Protein AF-A0A1I1EEE7-F1 (afdb_monomer_lite)

Structure (mmCIF, N/CA/C/O backbone):
data_AF-A0A1I1EEE7-F1
#
_entry.id   AF-A0A1I1EEE7-F1
#
loop_
_atom_site.group_PDB
_atom_site.id
_atom_site.type_symbol
_atom_site.label_atom_id
_atom_site.label_alt_id
_atom_site.label_comp_id
_atom_site.label_asym_id
_atom_site.label_entity_id
_atom_site.label_seq_id
_atom_site.pdbx_PDB_ins_code
_atom_site.Cartn_x
_atom_site.Cartn_y
_atom_site.Cartn_z
_atom_site.occupancy
_atom_site.B_iso_or_equiv
_atom_site.auth_seq_id
_atom_site.auth_comp_id
_atom_site.auth_asym_id
_atom_site.auth_atom_id
_atom_site.pdbx_PDB_model_num
ATOM 1 N N . MET A 1 1 ? -11.401 12.690 9.438 1.00 61.94 1 MET A N 1
ATOM 2 C CA . MET A 1 1 ? -9.988 13.139 9.455 1.00 61.94 1 MET A CA 1
ATOM 3 C C . MET A 1 1 ? -9.005 11.974 9.296 1.00 61.94 1 MET A C 1
ATOM 5 O O . MET A 1 1 ? -8.232 12.007 8.352 1.00 61.94 1 MET A O 1
ATOM 9 N N . ARG A 1 2 ? -9.047 10.927 10.145 1.00 71.00 2 ARG A N 1
ATOM 10 C CA . ARG A 1 2 ? -8.069 9.810 10.130 1.00 71.00 2 ARG A CA 1
ATOM 11 C C . ARG A 1 2 ? -7.891 9.116 8.769 1.00 71.00 2 ARG A C 1
ATOM 13 O O . ARG A 1 2 ? -6.758 8.956 8.330 1.00 71.00 2 ARG A O 1
ATOM 20 N N . TYR A 1 3 ? -8.980 8.736 8.100 1.00 77.31 3 TYR A N 1
ATOM 21 C CA . TYR 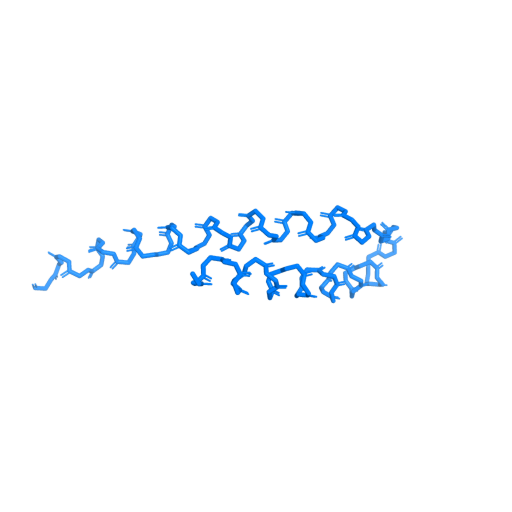A 1 3 ? -8.904 7.983 6.837 1.00 77.31 3 TYR A CA 1
ATOM 22 C C . TYR A 1 3 ? -8.294 8.803 5.693 1.00 77.31 3 TYR A C 1
ATOM 24 O O . TYR A 1 3 ? -7.388 8.332 5.026 1.00 77.31 3 TYR A O 1
ATOM 32 N N . ILE A 1 4 ? -8.673 10.079 5.563 1.00 82.38 4 ILE A N 1
ATOM 33 C CA . ILE A 1 4 ? -8.122 10.998 4.548 1.00 82.38 4 ILE A CA 1
ATOM 34 C C . ILE A 1 4 ? -6.614 11.200 4.726 1.00 82.38 4 ILE A C 1
ATOM 36 O O . ILE A 1 4 ? -5.860 11.121 3.762 1.00 82.38 4 ILE A O 1
ATOM 40 N N . VAL A 1 5 ? -6.161 11.423 5.962 1.00 87.44 5 VAL A N 1
ATOM 41 C CA . VAL A 1 5 ? -4.727 11.573 6.251 1.00 87.44 5 VAL A CA 1
ATOM 42 C C . VAL A 1 5 ? -3.976 10.281 5.921 1.00 87.44 5 VAL A C 1
ATOM 44 O O . VAL A 1 5 ? -2.909 10.330 5.314 1.00 87.44 5 VAL A O 1
ATOM 47 N N . THR A 1 6 ? -4.554 9.125 6.250 1.00 86.12 6 THR A N 1
ATOM 48 C CA . THR A 1 6 ? -3.941 7.822 5.956 1.00 86.12 6 THR A CA 1
ATOM 49 C C . THR A 1 6 ? -3.879 7.547 4.454 1.00 86.12 6 THR A C 1
ATOM 51 O O . THR A 1 6 ? -2.857 7.064 3.974 1.00 86.12 6 THR A O 1
ATOM 54 N N . ALA A 1 7 ? -4.918 7.906 3.697 1.00 86.38 7 ALA A N 1
ATOM 55 C CA . ALA A 1 7 ? -4.946 7.773 2.245 1.00 86.38 7 ALA A CA 1
ATOM 56 C C . ALA A 1 7 ? -3.870 8.644 1.576 1.00 86.38 7 ALA A C 1
ATOM 58 O O . ALA A 1 7 ? -3.123 8.157 0.731 1.00 86.38 7 ALA A O 1
ATOM 59 N N . ILE A 1 8 ? -3.718 9.903 2.008 1.00 89.94 8 ILE A N 1
ATOM 60 C CA . ILE A 1 8 ? -2.677 10.804 1.489 1.00 89.94 8 ILE A CA 1
ATOM 61 C C . ILE A 1 8 ? -1.284 10.219 1.755 1.00 89.94 8 ILE A C 1
ATOM 63 O O . ILE A 1 8 ? -0.479 10.094 0.833 1.00 89.94 8 ILE A O 1
ATOM 67 N N . TRP A 1 9 ? -1.006 9.799 2.992 1.00 89.56 9 TRP A N 1
ATOM 68 C CA . TRP A 1 9 ? 0.293 9.217 3.336 1.00 89.56 9 TRP A CA 1
ATOM 69 C C . TRP A 1 9 ? 0.561 7.885 2.628 1.00 89.56 9 TRP A C 1
ATOM 71 O O . TRP A 1 9 ? 1.680 7.655 2.175 1.00 89.56 9 TRP A O 1
ATOM 81 N N . SER A 1 10 ? -0.456 7.039 2.457 1.00 88.81 10 SER A N 1
ATOM 82 C CA . SER A 1 10 ? -0.327 5.759 1.747 1.00 88.81 10 SER A CA 1
ATOM 83 C C . SER A 1 10 ? -0.050 5.951 0.253 1.00 88.81 10 SER A C 1
ATOM 85 O O . SER A 1 10 ? 0.731 5.197 -0.333 1.00 88.81 10 SER A O 1
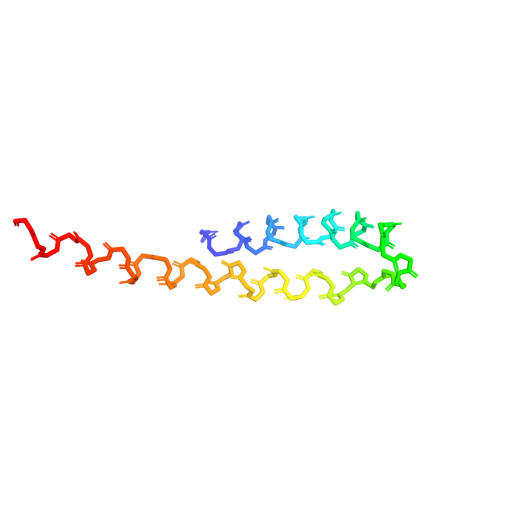ATOM 87 N N . ALA A 1 11 ? -0.628 6.985 -0.366 1.00 90.81 11 ALA A N 1
ATOM 88 C CA . ALA A 1 11 ? -0.347 7.340 -1.755 1.00 90.81 11 ALA A CA 1
ATOM 89 C C . ALA A 1 11 ? 1.105 7.811 -1.936 1.00 90.81 11 ALA A C 1
ATOM 91 O O . ALA A 1 11 ? 1.813 7.304 -2.806 1.00 90.81 11 ALA A O 1
ATOM 92 N N . PHE A 1 12 ? 1.582 8.728 -1.082 1.00 92.88 12 PHE A N 1
ATOM 93 C CA . PHE A 1 12 ? 2.971 9.203 -1.126 1.00 92.88 12 PHE A CA 1
ATOM 94 C C . PHE A 1 12 ? 3.974 8.072 -0.897 1.00 92.88 12 PHE A C 1
ATOM 96 O O . PHE A 1 12 ? 4.951 7.948 -1.637 1.00 92.88 12 PHE A O 1
ATOM 103 N N . PHE A 1 13 ? 3.716 7.215 0.090 1.00 92.06 13 PHE A N 1
ATOM 104 C CA . PHE A 1 13 ? 4.598 6.095 0.395 1.00 92.06 13 PHE A CA 1
ATOM 105 C C . PHE A 1 13 ? 4.653 5.082 -0.756 1.00 92.06 13 PHE A C 1
ATOM 107 O O . PHE A 1 13 ? 5.731 4.611 -1.115 1.00 92.06 13 PHE A O 1
ATOM 114 N N . GLY A 1 14 ? 3.516 4.802 -1.401 1.00 91.81 14 GLY A N 1
ATOM 115 C CA . GLY A 1 14 ? 3.465 3.915 -2.563 1.00 91.81 14 GLY A CA 1
ATOM 116 C C . GLY A 1 14 ? 4.135 4.457 -3.812 1.00 91.81 14 GLY A C 1
ATOM 117 O O . GLY A 1 14 ? 4.718 3.680 -4.562 1.00 91.81 14 GLY A O 1
ATOM 118 N N . LEU A 1 15 ? 4.120 5.773 -4.022 1.00 92.50 15 LEU A N 1
ATOM 119 C CA . LEU A 1 15 ? 4.880 6.397 -5.106 1.00 92.50 15 LEU A CA 1
ATOM 120 C C . LEU A 1 15 ? 6.389 6.236 -4.896 1.00 92.50 15 LEU A C 1
ATOM 122 O O . LEU A 1 15 ? 7.096 5.860 -5.828 1.00 92.50 15 LEU A O 1
ATOM 126 N N . ILE A 1 16 ? 6.871 6.467 -3.671 1.00 94.06 16 ILE A N 1
ATOM 127 C CA . ILE A 1 16 ? 8.293 6.326 -3.327 1.00 94.06 16 ILE A CA 1
ATOM 128 C C . ILE A 1 16 ? 8.727 4.861 -3.444 1.00 94.06 16 ILE A C 1
ATOM 130 O O . ILE A 1 16 ? 9.706 4.559 -4.126 1.00 94.06 16 ILE A O 1
ATOM 134 N N . LEU A 1 17 ? 7.983 3.939 -2.823 1.00 91.44 17 LEU A N 1
ATOM 135 C CA . LEU A 1 17 ? 8.296 2.510 -2.876 1.00 91.44 17 LEU A CA 1
ATOM 136 C C . LEU A 1 17 ? 8.176 1.943 -4.288 1.00 91.44 17 LEU A C 1
ATOM 138 O O . LEU A 1 17 ? 9.055 1.204 -4.720 1.00 91.44 17 LEU A O 1
ATOM 142 N N . GLY A 1 18 ? 7.121 2.295 -5.022 1.00 90.94 18 GLY A N 1
ATOM 143 C CA . GLY A 1 18 ? 6.925 1.832 -6.390 1.00 90.94 18 GLY A CA 1
ATOM 144 C C . GLY A 1 18 ? 8.054 2.286 -7.314 1.00 90.94 18 GLY A C 1
ATOM 145 O O . GLY A 1 18 ? 8.529 1.493 -8.125 1.00 90.94 18 GLY A O 1
ATOM 146 N N . TYR A 1 19 ? 8.540 3.521 -7.148 1.00 91.94 19 TYR A N 1
ATOM 147 C CA . TYR A 1 19 ? 9.690 4.017 -7.900 1.00 91.94 19 TYR A CA 1
ATOM 148 C C . TYR A 1 19 ? 10.965 3.240 -7.556 1.00 91.94 19 TYR A C 1
ATOM 150 O O . TYR A 1 19 ? 11.656 2.771 -8.459 1.00 91.94 19 TYR A O 1
ATOM 158 N N . LEU A 1 20 ? 11.254 3.048 -6.263 1.00 93.25 20 LEU A N 1
ATOM 159 C CA . LEU A 1 20 ? 12.424 2.289 -5.810 1.00 93.25 20 LEU A CA 1
ATOM 160 C C . LEU A 1 20 ? 12.407 0.848 -6.337 1.00 93.25 20 LEU A C 1
ATOM 162 O O . LEU A 1 20 ? 13.399 0.384 -6.893 1.00 93.25 20 LEU A O 1
ATOM 166 N N . VAL A 1 21 ? 11.269 0.160 -6.232 1.00 91.56 21 VAL A N 1
ATOM 167 C CA . VAL A 1 21 ? 11.106 -1.207 -6.745 1.00 91.56 21 VAL A CA 1
ATOM 168 C C . VAL A 1 21 ? 11.276 -1.247 -8.262 1.00 91.56 21 VAL A C 1
AT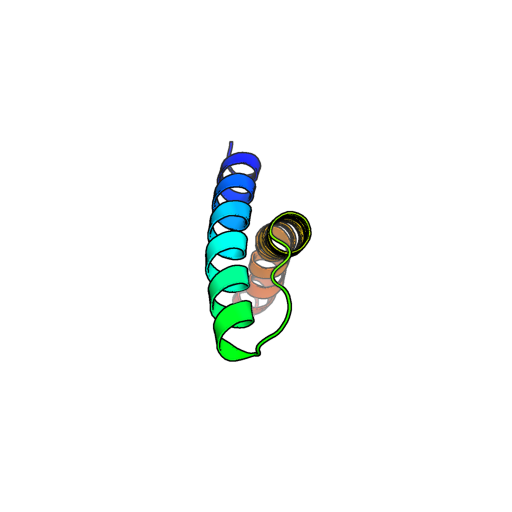OM 170 O O . VAL A 1 21 ? 11.952 -2.143 -8.764 1.00 91.56 21 VAL A O 1
ATOM 173 N N . GLY A 1 22 ? 10.730 -0.273 -8.996 1.00 91.50 22 GLY A N 1
ATOM 174 C CA . GLY A 1 22 ? 10.926 -0.163 -10.443 1.00 91.50 22 GLY A CA 1
ATOM 175 C C . GLY A 1 22 ? 12.405 -0.068 -10.826 1.00 91.50 22 GLY A C 1
ATOM 176 O O . GLY A 1 22 ? 12.857 -0.791 -11.711 1.00 91.50 22 GLY A O 1
ATOM 177 N N . GLN A 1 23 ? 13.188 0.733 -10.095 1.00 92.44 23 GLN A N 1
ATOM 178 C CA . GLN A 1 23 ? 14.638 0.836 -10.308 1.00 92.44 23 GLN A CA 1
ATOM 179 C C . GLN A 1 23 ? 15.382 -0.468 -9.984 1.00 92.44 23 GLN A C 1
ATOM 181 O O . GLN A 1 23 ? 16.315 -0.837 -10.688 1.00 92.44 23 GLN A O 1
ATOM 186 N N . MET A 1 24 ? 14.962 -1.195 -8.946 1.00 94.12 24 MET A N 1
ATOM 187 C CA . MET A 1 24 ? 15.606 -2.453 -8.539 1.00 94.12 24 MET A CA 1
ATOM 188 C C . MET A 1 24 ? 15.264 -3.638 -9.446 1.00 94.12 24 MET A C 1
ATOM 190 O O . MET A 1 24 ? 16.060 -4.561 -9.588 1.00 94.12 24 MET A O 1
ATOM 194 N N . THR A 1 25 ? 14.069 -3.637 -10.034 1.00 92.38 25 THR A N 1
ATOM 195 C CA . THR A 1 25 ? 13.530 -4.770 -10.804 1.00 92.38 25 THR A CA 1
ATOM 196 C C . THR A 1 25 ? 13.556 -4.540 -12.311 1.00 92.38 25 THR A C 1
ATOM 198 O O . THR A 1 25 ? 13.221 -5.447 -13.067 1.00 92.38 25 THR A O 1
ATOM 201 N N . SER A 1 26 ? 13.955 -3.343 -12.761 1.00 89.38 26 SER A N 1
ATOM 202 C CA . SER A 1 26 ? 13.888 -2.914 -14.168 1.00 89.38 26 SER A CA 1
ATOM 203 C C . SER A 1 26 ? 12.474 -2.977 -14.774 1.00 89.38 26 SER A C 1
ATOM 205 O O . SER A 1 26 ? 12.313 -2.976 -15.993 1.00 89.38 26 SER A O 1
ATOM 207 N N . VAL A 1 27 ? 11.435 -3.015 -13.933 1.00 87.25 27 VAL A N 1
ATOM 208 C CA . VAL A 1 27 ? 10.029 -2.967 -14.353 1.00 87.25 27 VAL A CA 1
ATOM 209 C C . VAL A 1 27 ? 9.610 -1.514 -14.567 1.00 87.25 27 VAL A C 1
ATOM 211 O O . VAL A 1 27 ? 9.975 -0.625 -13.795 1.00 87.25 27 VAL A O 1
ATOM 214 N N . THR A 1 28 ? 8.803 -1.259 -15.602 1.00 88.00 28 THR A N 1
ATOM 215 C CA . THR A 1 28 ? 8.246 0.073 -15.861 1.00 88.00 28 THR A CA 1
ATOM 216 C C . THR A 1 28 ? 7.405 0.544 -14.677 1.00 88.00 28 THR A C 1
ATOM 218 O O . THR A 1 28 ? 6.351 -0.015 -14.373 1.00 88.00 28 THR A O 1
ATOM 221 N N . PHE A 1 29 ? 7.865 1.607 -14.022 1.00 88.44 29 PHE A N 1
ATOM 222 C CA . PHE A 1 29 ? 7.144 2.230 -12.923 1.00 88.44 29 PHE A CA 1
ATOM 223 C C . PHE A 1 29 ? 5.892 2.953 -13.434 1.00 88.44 29 PHE A C 1
ATOM 225 O O . PHE A 1 29 ? 5.982 3.865 -14.257 1.00 88.44 29 PHE A O 1
ATOM 232 N N . ASN A 1 30 ? 4.725 2.566 -12.913 1.00 91.25 30 ASN A N 1
ATOM 233 C CA . ASN A 1 30 ? 3.463 3.259 -13.149 1.00 91.25 30 ASN A CA 1
ATOM 234 C C . ASN A 1 30 ? 3.000 3.956 -11.855 1.00 91.25 30 ASN A C 1
ATOM 236 O O . ASN A 1 30 ? 2.445 3.291 -10.974 1.00 91.25 30 ASN A O 1
ATOM 240 N N . PRO A 1 31 ? 3.173 5.286 -11.737 1.00 86.50 31 PRO A N 1
ATOM 241 C CA . PRO A 1 31 ? 2.875 6.013 -10.505 1.00 86.50 31 PRO A CA 1
ATOM 242 C C . PRO A 1 31 ? 1.396 5.946 -10.115 1.00 86.50 31 PRO A C 1
ATOM 244 O O . PRO A 1 31 ? 1.078 5.857 -8.930 1.00 86.50 31 PRO A O 1
ATOM 247 N N . ALA A 1 32 ? 0.487 5.942 -11.096 1.00 89.62 32 ALA A N 1
ATOM 248 C CA . ALA A 1 32 ? -0.947 5.894 -10.836 1.00 89.62 32 ALA A CA 1
ATOM 249 C C . ALA A 1 32 ? -1.360 4.543 -10.238 1.00 89.62 32 ALA A C 1
ATOM 251 O O . ALA A 1 32 ? -2.074 4.512 -9.238 1.00 89.62 32 ALA A O 1
ATOM 252 N N . MET A 1 33 ? -0.870 3.431 -10.799 1.00 89.69 33 MET A N 1
ATOM 253 C CA . MET A 1 33 ? -1.144 2.102 -10.239 1.00 89.69 33 MET A CA 1
ATOM 254 C C . MET A 1 33 ? -0.512 1.926 -8.859 1.00 89.69 33 MET A C 1
ATOM 256 O O . MET A 1 33 ? -1.181 1.432 -7.954 1.00 89.69 33 MET A O 1
ATOM 260 N N . SER A 1 34 ? 0.744 2.347 -8.674 1.00 91.38 34 SER A N 1
ATOM 261 C CA . SER A 1 34 ? 1.426 2.209 -7.384 1.00 91.38 34 SER A CA 1
ATOM 262 C C . SER A 1 34 ? 0.700 2.959 -6.268 1.00 91.38 34 SER A C 1
ATOM 264 O O . SER A 1 34 ? 0.487 2.379 -5.208 1.00 91.38 34 SER A O 1
ATOM 266 N N . ALA A 1 35 ? 0.259 4.197 -6.517 1.00 90.25 35 ALA A N 1
ATOM 267 C CA . ALA A 1 35 ? -0.502 4.975 -5.541 1.00 90.25 35 ALA A CA 1
ATOM 268 C C . ALA A 1 35 ? -1.861 4.335 -5.210 1.00 90.25 35 ALA A C 1
ATOM 270 O O . ALA A 1 35 ? -2.263 4.292 -4.050 1.00 90.25 35 ALA A O 1
ATOM 271 N N . LEU A 1 36 ? -2.571 3.822 -6.216 1.00 91.62 36 LEU A N 1
ATOM 272 C CA . LEU A 1 36 ? -3.902 3.240 -6.035 1.00 91.62 36 LEU A CA 1
ATOM 273 C C . LEU A 1 36 ? -3.829 1.948 -5.203 1.00 91.62 36 LEU A C 1
ATOM 275 O O . LEU A 1 36 ? -4.579 1.780 -4.242 1.00 91.62 36 LEU A O 1
ATOM 279 N N . VAL A 1 37 ? -2.870 1.071 -5.515 1.00 91.19 37 VAL A N 1
ATOM 280 C CA . VAL A 1 37 ? -2.662 -0.190 -4.789 1.00 91.19 37 VAL A CA 1
ATOM 281 C C . VAL A 1 37 ? -2.269 0.063 -3.333 1.00 91.19 37 VAL A C 1
ATOM 283 O O . VAL A 1 37 ? -2.831 -0.564 -2.435 1.00 91.19 37 VAL A O 1
ATOM 286 N N . THR A 1 38 ? -1.349 0.991 -3.059 1.00 91.00 38 THR A N 1
ATOM 287 C CA . THR A 1 38 ? -0.947 1.262 -1.672 1.00 91.00 38 THR A CA 1
ATOM 288 C C . THR A 1 38 ? -2.016 1.964 -0.857 1.00 91.00 38 THR A C 1
ATOM 290 O O . THR A 1 38 ? -2.092 1.708 0.340 1.00 91.00 38 THR A O 1
ATOM 293 N N . VAL A 1 39 ? -2.864 2.802 -1.459 1.00 92.00 39 VAL A N 1
ATOM 294 C CA . VAL A 1 39 ? -4.017 3.381 -0.753 1.00 92.00 39 VAL A CA 1
ATOM 295 C C . VAL A 1 39 ? -4.994 2.287 -0.329 1.00 92.00 39 VAL A C 1
ATOM 297 O O . VAL A 1 39 ? -5.377 2.248 0.837 1.00 92.00 39 VAL A O 1
ATOM 300 N N . ILE A 1 40 ? -5.332 1.356 -1.228 1.00 91.44 40 ILE A N 1
ATOM 301 C CA . ILE A 1 40 ? -6.228 0.234 -0.905 1.00 91.44 40 ILE A CA 1
ATOM 302 C C . ILE A 1 40 ? -5.640 -0.624 0.222 1.00 91.44 40 ILE A C 1
ATOM 304 O O . ILE A 1 40 ? -6.330 -0.929 1.195 1.00 91.44 40 ILE A O 1
ATOM 308 N N . ILE A 1 41 ? -4.359 -0.992 0.124 1.00 89.81 41 ILE A N 1
ATOM 309 C CA . ILE A 1 41 ? -3.693 -1.814 1.145 1.00 89.81 41 ILE A CA 1
ATOM 310 C C . ILE A 1 41 ? -3.567 -1.056 2.473 1.00 89.81 41 ILE A C 1
ATOM 312 O O . ILE A 1 41 ? -3.813 -1.633 3.531 1.00 89.81 41 ILE A O 1
ATOM 316 N N . GLY A 1 42 ? -3.213 0.229 2.435 1.00 87.88 42 GLY A N 1
ATOM 317 C CA . GLY A 1 42 ? -3.097 1.071 3.625 1.00 87.88 42 GLY A CA 1
ATOM 318 C C . GLY A 1 42 ? -4.427 1.210 4.363 1.00 87.88 42 GLY A C 1
ATOM 319 O O . GLY A 1 42 ? -4.469 1.119 5.588 1.00 87.88 42 GLY A O 1
ATOM 320 N N . GLU A 1 43 ? -5.530 1.350 3.630 1.00 87.44 43 GLU A N 1
ATOM 321 C CA . GLU A 1 43 ? -6.864 1.454 4.220 1.00 87.44 43 GLU A CA 1
ATOM 322 C C . GLU A 1 43 ? -7.356 0.107 4.777 1.00 87.44 43 GLU A C 1
ATOM 324 O O . GLU A 1 43 ? -7.888 0.057 5.889 1.00 87.44 43 GLU A O 1
ATOM 329 N N . LEU A 1 44 ? -7.075 -1.003 4.082 1.00 87.06 44 LEU A N 1
ATOM 330 C CA . LEU A 1 44 ? -7.310 -2.356 4.596 1.00 87.06 44 LEU A CA 1
ATOM 331 C C . LEU A 1 44 ? -6.524 -2.621 5.884 1.00 87.06 44 LEU A C 1
ATOM 333 O O . LEU A 1 44 ? -7.086 -3.150 6.840 1.00 87.06 44 LEU A O 1
ATOM 337 N N . ALA A 1 45 ? -5.255 -2.215 5.955 1.00 85.38 45 ALA A N 1
ATOM 338 C CA . ALA A 1 45 ? -4.428 -2.395 7.145 1.00 85.38 45 ALA A CA 1
ATOM 339 C C . ALA A 1 45 ? -5.015 -1.680 8.375 1.00 85.38 45 ALA A C 1
ATOM 341 O O . ALA A 1 45 ? -5.008 -2.243 9.467 1.00 85.38 45 ALA A O 1
ATOM 342 N N . VAL A 1 46 ? -5.600 -0.488 8.212 1.00 85.25 46 VAL A N 1
ATOM 343 C CA . VAL A 1 46 ? -6.253 0.237 9.321 1.00 85.25 46 VAL A CA 1
ATOM 344 C C . VAL A 1 46 ? -7.461 -0.514 9.887 1.00 85.25 46 VAL A C 1
ATOM 346 O O . VAL A 1 46 ? -7.766 -0.357 11.068 1.00 85.25 46 VAL A O 1
ATOM 349 N N . VAL A 1 47 ? -8.153 -1.320 9.080 1.00 84.56 47 VAL A N 1
ATOM 350 C CA . VAL A 1 47 ? 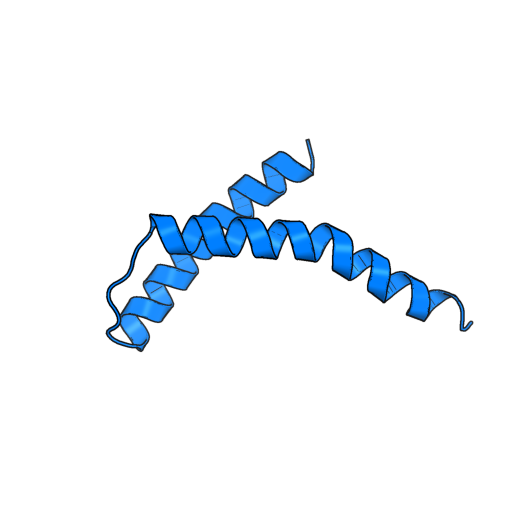-9.322 -2.101 9.520 1.00 84.56 47 VAL A CA 1
ATOM 351 C C . VAL A 1 47 ? -8.908 -3.477 10.038 1.00 84.56 47 VAL A C 1
ATOM 353 O O . VAL A 1 47 ? -9.356 -3.904 11.101 1.00 84.56 47 VAL A O 1
ATOM 356 N N . VAL A 1 48 ? -8.034 -4.160 9.301 1.00 85.50 48 VAL A N 1
ATOM 357 C CA . VAL A 1 48 ? -7.627 -5.541 9.568 1.00 85.50 48 VAL A CA 1
ATOM 358 C C . VAL A 1 48 ? -6.694 -5.625 10.772 1.00 85.50 48 VAL A C 1
ATOM 360 O O . VAL A 1 48 ? -6.890 -6.493 11.615 1.00 85.50 48 VAL A O 1
ATOM 363 N N . VAL A 1 49 ? -5.719 -4.720 10.914 1.00 84.19 49 VAL A N 1
ATOM 364 C CA . VAL A 1 49 ? -4.744 -4.793 12.017 1.00 84.19 49 VAL A CA 1
ATOM 365 C C . VAL A 1 49 ? -5.429 -4.702 13.387 1.00 84.19 49 VAL A C 1
ATOM 367 O O . VAL A 1 49 ? -5.221 -5.601 14.196 1.00 84.19 49 VAL A O 1
ATOM 370 N N . PRO A 1 50 ? -6.314 -3.725 13.670 1.00 80.56 50 PRO A N 1
ATOM 371 C CA . PRO A 1 50 ? -7.015 -3.684 14.953 1.00 80.56 50 PRO A CA 1
ATOM 372 C C . PRO A 1 50 ? -7.981 -4.852 15.159 1.00 80.56 50 PRO A C 1
ATOM 374 O O . PRO A 1 50 ? -8.225 -5.236 16.300 1.00 80.56 50 PRO A O 1
ATOM 377 N N . ALA A 1 51 ? -8.556 -5.397 14.081 1.00 82.06 51 ALA A N 1
ATOM 378 C CA . ALA A 1 51 ? -9.420 -6.569 14.160 1.00 82.06 51 ALA A CA 1
ATOM 379 C C . ALA A 1 51 ? -8.625 -7.820 14.568 1.00 82.06 51 ALA A C 1
ATOM 381 O O . ALA A 1 51 ? -9.045 -8.528 15.475 1.00 82.06 51 ALA A O 1
ATOM 382 N N . LEU A 1 52 ? -7.446 -8.033 13.976 1.00 78.94 52 LEU A N 1
ATOM 383 C CA . LEU A 1 52 ? -6.543 -9.131 14.329 1.00 78.94 52 LEU A CA 1
ATOM 384 C C . LEU A 1 52 ? -5.914 -8.951 15.721 1.00 78.94 52 LEU A C 1
ATOM 386 O O . LEU A 1 52 ? -5.750 -9.920 16.453 1.00 78.94 52 LEU A O 1
ATOM 390 N N . SER A 1 53 ? -5.590 -7.720 16.128 1.00 77.19 53 SER A N 1
ATOM 391 C CA . SER A 1 53 ? -4.992 -7.448 17.445 1.00 77.19 53 SER A CA 1
ATOM 392 C C . SER A 1 53 ? -5.959 -7.631 18.626 1.00 77.19 53 SER A C 1
ATOM 394 O O . SER A 1 53 ? -5.508 -7.763 19.765 1.00 77.19 53 SER A O 1
ATOM 396 N N . LYS A 1 54 ? -7.278 -7.652 18.398 1.00 60.81 54 LYS A N 1
ATOM 397 C CA . LYS A 1 54 ? -8.270 -7.883 19.464 1.00 60.81 54 LYS A CA 1
ATOM 398 C C . LYS A 1 54 ? -8.329 -9.338 19.932 1.00 60.81 54 LYS A C 1
ATOM 400 O O . LYS A 1 54 ? -8.533 -9.566 21.123 1.00 60.81 54 LYS A O 1
ATOM 405 N N . ASP A 1 55 ? -8.072 -10.298 19.047 1.00 57.84 55 ASP A N 1
ATOM 406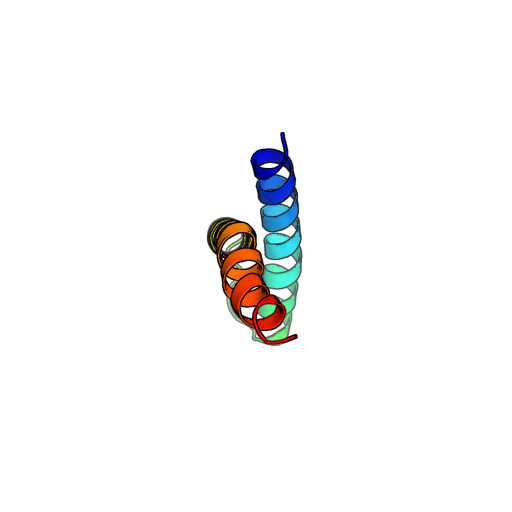 C CA . ASP A 1 55 ? -7.994 -11.716 19.430 1.00 57.84 55 ASP A CA 1
ATOM 407 C C . ASP A 1 55 ? -6.801 -11.994 20.354 1.00 57.84 55 ASP A C 1
ATOM 409 O O . ASP A 1 55 ? -6.873 -12.853 21.226 1.00 57.84 55 ASP A O 1
ATOM 413 N N . SER A 1 56 ? -5.722 -11.210 20.260 1.00 56.84 56 SER A N 1
ATOM 414 C CA . SER A 1 56 ? -4.576 -11.350 21.167 1.00 56.84 56 SER A CA 1
ATOM 415 C C . SER A 1 56 ? -4.790 -10.784 22.581 1.00 56.84 56 SER A C 1
ATOM 417 O O . SER A 1 56 ? -3.995 -11.091 23.462 1.00 56.84 56 SER A O 1
ATOM 419 N N . GLN A 1 57 ? -5.834 -9.978 22.831 1.00 53.00 57 GLN A N 1
ATOM 420 C CA . GLN A 1 57 ? -6.102 -9.389 24.158 1.00 53.00 57 GLN A CA 1
ATOM 421 C C . GLN A 1 57 ? -7.154 -10.141 24.988 1.00 53.00 57 GLN A C 1
ATOM 423 O O . GLN A 1 57 ? -7.308 -9.840 26.166 1.00 53.00 57 GLN A O 1
ATOM 428 N N . THR A 1 58 ? -7.874 -11.110 24.418 1.00 50.56 58 THR A N 1
ATOM 429 C CA . THR A 1 58 ? -8.891 -11.903 25.144 1.00 50.56 58 THR A CA 1
ATOM 430 C C . THR A 1 58 ? -8.341 -13.191 25.770 1.00 50.56 58 THR A C 1
ATOM 432 O O . THR A 1 58 ? -9.099 -13.954 26.362 1.00 50.56 58 THR A O 1
ATOM 435 N N . ALA A 1 59 ? -7.024 -13.417 25.689 1.00 50.66 59 ALA A N 1
ATOM 436 C CA . ALA A 1 59 ? -6.324 -14.557 26.286 1.00 50.66 59 ALA A CA 1
ATOM 437 C C . ALA A 1 59 ? -5.454 -14.188 27.512 1.00 50.66 59 ALA A C 1
A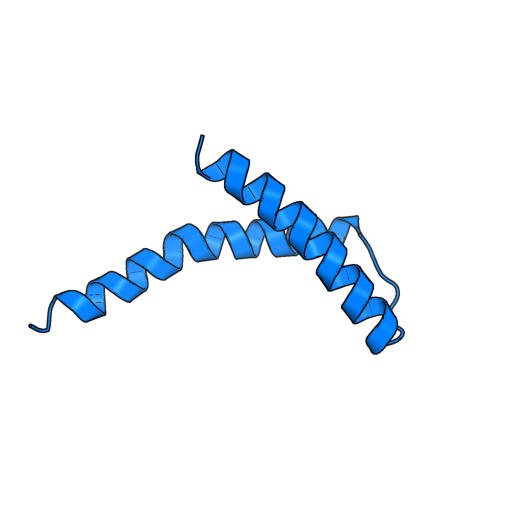TOM 439 O O . ALA A 1 59 ? -4.477 -14.884 27.794 1.00 50.66 59 ALA A O 1
ATOM 440 N N . GLN A 1 60 ? -5.783 -13.106 28.231 1.00 38.75 60 GLN A N 1
ATOM 441 C CA . GLN A 1 60 ? -5.211 -12.793 29.550 1.00 38.75 60 GLN A CA 1
ATOM 442 C C . GLN A 1 60 ? -6.298 -12.586 30.598 1.00 38.75 60 GLN A C 1
ATOM 444 O O . GLN A 1 60 ? -7.294 -11.898 30.282 1.00 38.75 60 GLN A O 1
#

Secondary structure (DSSP, 8-state):
-HHHHHHHHHHHHHHHHHHHHHHHHT----HHHHHHHHHHHHHHHHHHHHHHHHHTTTT-

InterPro domains:
  IPR021324 Protein of unknown function DUF2929 [PF11151] (1-56)

Sequence (60 aa):
MRYIVTAIWSAFFGLILGYLVGQMTSVTFNPAMSALVTVIIGELAVVVVPALSKDSQTAQ

pLDDT: mean 83.63, std 12.76, range [38.75, 94.12]

Organism: NCBI:txid283737

Radius of gyration: 14.96 Å; chains: 1; bounding box: 26×28×45 Å

Foldseek 3Di:
DVLVVQLVVQLVVQQVVLVVVCVVVVNDRDSVVSSVVSSVVSNVCVVVVVVVVVVVPVPD